Protein AF-A0A5C6AQ80-F1 (afdb_monomer)

Secondary structure (DSSP, 8-state):
----TTSPPPTT----PPPPPPTHHHHHHHHHHHHHHHHGGGHHHHHH-GGGHHHHHHHHHHHHHHTT-GGG-SHHHHHHHHHHHHHHHHHHHHHHHHHHTTPPPPPHHHHHHHHHHHHHHHHHHHHHHHHHHS----SSTTTTT--

Radius of gyration: 21.63 Å; Cα contacts (8 Å, |Δi|>4): 96; chains: 1; bounding box: 54×44×66 Å

Sequence (147 aa):
MQLNPYESPPPGYTRPKKPTPPPGSTFTRTMSAALAMFGSIFLIPAMVFCVFWPGVLVWICWLLIAMNQRWLDHPMFWTYSLFWNSLMVAWLSYTIWWQYTGGPHWDRASAFMIGHSTVACIVSVISIVITYRQPRTFSRASHDRRS

Organism: NCBI:txid2528005

pLDDT: mean 78.57, std 14.31, range [43.28, 95.56]

Nearest PDB structures (foldseek):
  2oie-assembly1_D  TM=5.519E-01  e=1.103E+00  Mus musculus
  2yfc-assembly1_B  TM=7.685E-01  e=5.873E+00  Deinococcus radiodurans R1 = ATCC 13939 = DSM 20539
  1yo7-assembly2_B  TM=4.587E-01  e=8.117E+00  Escherichia coli
  5l3c-assembly1_A  TM=2.500E-01  e=4.733E+00  Homo sapiens

Structure (mmCIF, N/CA/C/O backbone):
data_AF-A0A5C6AQ80-F1
#
_entry.id   AF-A0A5C6AQ80-F1
#
loop_
_atom_site.group_PDB
_atom_site.id
_atom_site.type_symbol
_atom_site.label_atom_id
_atom_site.label_alt_id
_atom_site.label_comp_id
_atom_site.label_asym_id
_atom_site.label_entity_id
_atom_site.label_seq_id
_atom_site.pdbx_PDB_ins_code
_atom_site.Cartn_x
_atom_site.Cartn_y
_atom_site.Cartn_z
_atom_site.occupancy
_atom_site.B_iso_or_equiv
_atom_site.auth_seq_id
_atom_site.auth_comp_id
_atom_site.auth_asym_id
_atom_site.auth_atom_id
_atom_site.pdbx_PDB_model_num
ATOM 1 N N . MET A 1 1 ? -26.449 25.973 26.331 1.00 50.03 1 MET A N 1
ATOM 2 C CA . MET A 1 1 ? -25.816 26.728 27.431 1.00 50.03 1 MET A CA 1
ATOM 3 C C . MET A 1 1 ? -24.311 26.615 27.265 1.00 50.03 1 MET A C 1
ATOM 5 O O . MET A 1 1 ? -23.779 25.517 27.361 1.00 50.03 1 MET A O 1
ATOM 9 N N . GLN A 1 2 ? -23.659 27.708 26.876 1.00 44.44 2 GLN A N 1
ATOM 10 C CA . GLN A 1 2 ? -22.203 27.801 26.760 1.00 44.44 2 GLN A CA 1
ATOM 11 C C . GLN A 1 2 ? -21.682 28.121 28.167 1.00 44.44 2 GLN A C 1
ATOM 13 O O . GLN A 1 2 ? -22.056 29.153 28.714 1.00 44.44 2 GLN A O 1
ATOM 18 N N . LEU A 1 3 ? -20.923 27.212 28.787 1.00 53.94 3 LEU A N 1
ATOM 19 C CA . LEU A 1 3 ? -20.331 27.469 30.104 1.00 53.94 3 LEU A CA 1
ATOM 20 C C . LEU A 1 3 ? -19.295 28.589 29.990 1.00 53.94 3 LEU A C 1
ATOM 22 O O . LEU A 1 3 ? -18.477 28.589 29.066 1.00 53.94 3 LEU A O 1
ATOM 26 N N . ASN A 1 4 ? -19.343 29.525 30.934 1.00 68.81 4 ASN A N 1
ATOM 27 C CA . ASN A 1 4 ? -18.365 30.591 31.054 1.00 68.81 4 ASN A CA 1
ATOM 28 C C . ASN A 1 4 ? -16.976 29.965 31.312 1.00 68.81 4 ASN A C 1
ATOM 30 O O . ASN A 1 4 ? -16.838 29.186 32.255 1.00 68.81 4 ASN A O 1
ATOM 34 N N . PRO A 1 5 ? -15.938 30.269 30.511 1.00 63.25 5 PRO A N 1
ATOM 35 C CA . PRO A 1 5 ? -14.603 29.687 30.682 1.00 63.25 5 PRO A CA 1
ATOM 36 C C . PRO A 1 5 ? -13.926 30.040 32.018 1.00 63.25 5 PRO A C 1
ATOM 38 O O . PRO A 1 5 ? -12.906 29.437 32.348 1.00 63.25 5 PRO A O 1
ATOM 41 N N . TYR A 1 6 ? -14.486 30.984 32.780 1.00 66.69 6 TYR A N 1
ATOM 42 C CA . TYR A 1 6 ? -13.999 31.388 34.101 1.00 66.69 6 TYR A CA 1
ATOM 43 C C . TYR A 1 6 ? -14.782 30.780 35.273 1.00 66.69 6 TYR A C 1
ATOM 45 O O . TYR A 1 6 ? -14.417 31.008 36.424 1.00 66.69 6 TYR A O 1
ATOM 53 N N . GLU A 1 7 ? -15.835 29.999 35.018 1.00 72.50 7 GLU A N 1
ATOM 54 C CA . GLU A 1 7 ? -16.516 29.255 36.078 1.00 72.50 7 GLU A CA 1
ATOM 55 C C . GLU A 1 7 ? -15.688 28.026 36.460 1.00 72.50 7 GLU A C 1
ATOM 57 O O . GLU A 1 7 ? -15.430 27.135 35.645 1.00 72.50 7 GLU A O 1
ATOM 62 N N . SER A 1 8 ? -15.259 27.975 37.722 1.00 68.44 8 SER A N 1
ATOM 63 C CA . SER A 1 8 ? -14.651 26.779 38.294 1.00 68.44 8 SER A CA 1
ATOM 64 C C . SER A 1 8 ? -15.627 25.607 38.145 1.00 68.44 8 SER A C 1
ATOM 66 O O . SER A 1 8 ? -16.788 25.744 38.543 1.00 68.44 8 SER A O 1
ATOM 68 N N . PRO A 1 9 ? -1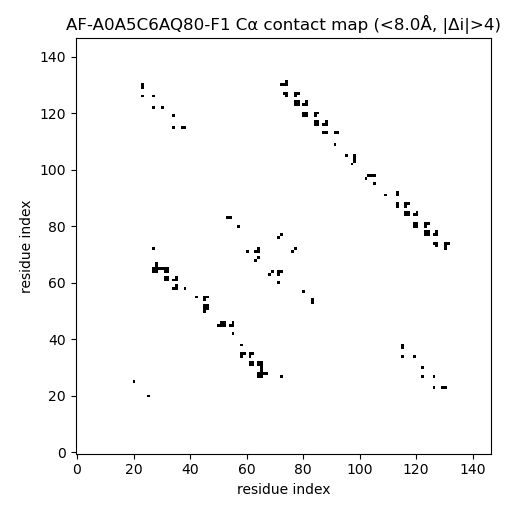5.194 24.469 37.571 1.00 66.81 9 PRO A N 1
ATOM 69 C CA . PRO A 1 9 ? -16.081 23.343 37.329 1.00 66.81 9 PRO A CA 1
ATOM 70 C C . PRO A 1 9 ? -16.718 22.894 38.651 1.00 66.81 9 PRO A C 1
ATOM 72 O O . PRO A 1 9 ? -16.028 22.883 39.676 1.00 66.81 9 PRO A O 1
ATOM 75 N N . PRO A 1 10 ? -18.015 22.534 38.653 1.00 74.25 10 PRO A N 1
ATOM 76 C CA . PRO A 1 10 ? -18.702 22.171 39.879 1.00 74.25 10 PRO A CA 1
ATOM 77 C C . PRO A 1 10 ? -17.963 21.019 40.577 1.00 74.25 10 PRO A C 1
ATOM 79 O O . PRO A 1 10 ? -17.459 20.115 39.897 1.00 74.25 10 PRO A O 1
ATOM 82 N N . PRO A 1 11 ? -17.864 21.034 41.917 1.00 66.44 11 PRO A N 1
ATOM 83 C CA . PRO A 1 11 ? -17.215 19.966 42.666 1.00 66.44 11 PRO A CA 1
ATOM 84 C C . PRO A 1 11 ? -17.879 18.626 42.317 1.00 66.44 11 PRO A C 1
ATOM 86 O O . PRO A 1 11 ? -19.082 18.456 42.484 1.00 66.44 11 PRO A O 1
ATOM 89 N N . GLY A 1 12 ? -17.097 17.698 41.755 1.00 68.50 12 GLY A N 1
ATOM 90 C CA . GLY A 1 12 ? -17.586 16.423 41.208 1.00 68.50 12 GLY A CA 1
ATOM 91 C C . GLY A 1 12 ? -17.570 16.323 39.677 1.00 68.50 12 GLY A C 1
ATOM 92 O O . GLY A 1 12 ? -17.718 15.226 39.137 1.00 68.50 12 GLY A O 1
ATOM 93 N N . TYR A 1 13 ? -17.313 17.419 38.954 1.00 61.06 13 TYR A N 1
ATOM 94 C CA . TYR A 1 13 ? -17.102 17.379 37.508 1.00 61.06 13 TYR A CA 1
ATOM 95 C C . TYR A 1 13 ? -15.740 16.756 37.189 1.00 61.06 13 TYR A C 1
ATOM 97 O O . TYR A 1 13 ? -14.699 17.414 37.135 1.00 61.06 13 TYR A O 1
ATOM 105 N N . THR A 1 14 ? -15.738 15.449 36.952 1.00 61.78 14 THR A N 1
ATOM 106 C CA . THR A 1 14 ? -14.602 14.783 36.324 1.00 61.78 14 THR A CA 1
ATOM 107 C C . THR A 1 14 ? -14.613 15.146 34.847 1.00 61.78 14 THR A C 1
ATOM 109 O O . THR A 1 14 ? -15.496 14.737 34.093 1.00 61.78 14 THR A O 1
ATOM 112 N N . ARG A 1 15 ? -13.626 15.943 34.414 1.00 62.69 15 ARG A N 1
ATOM 113 C CA . ARG A 1 15 ? -13.392 16.195 32.987 1.00 62.69 15 ARG A CA 1
ATOM 114 C C . ARG A 1 15 ? -13.401 14.837 32.277 1.00 62.69 15 ARG A C 1
ATOM 116 O O . ARG A 1 15 ? -12.613 13.977 32.685 1.00 62.69 15 ARG A O 1
ATOM 123 N N . PRO A 1 16 ? -14.240 14.618 31.247 1.00 58.59 16 PRO A N 1
ATOM 124 C CA . PRO A 1 16 ? -14.233 13.352 30.535 1.00 58.59 16 PRO A CA 1
ATOM 125 C C . PRO A 1 16 ? -12.807 13.107 30.040 1.00 58.59 16 PRO A C 1
ATOM 127 O O . PRO A 1 16 ? -12.265 13.901 29.262 1.00 58.59 16 PRO A O 1
ATOM 130 N N . LYS A 1 17 ? -12.158 12.058 30.567 1.00 53.16 17 LYS A N 1
ATOM 131 C CA . LYS A 1 17 ? -10.826 11.649 30.115 1.00 53.16 17 LYS A CA 1
ATOM 132 C C . LYS A 1 17 ? -10.928 11.467 28.609 1.00 53.16 17 LYS A 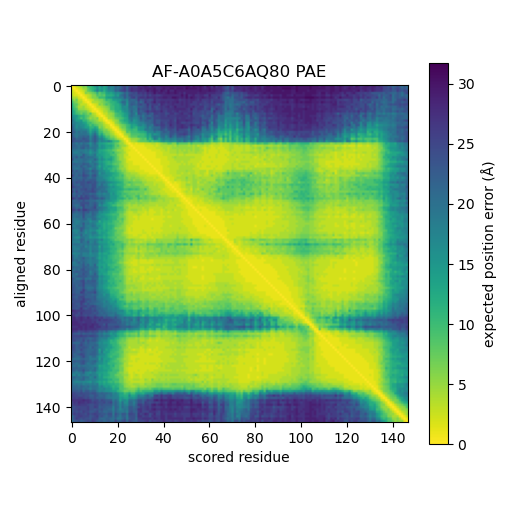C 1
ATOM 134 O O . LYS A 1 17 ? -11.797 10.739 28.131 1.00 5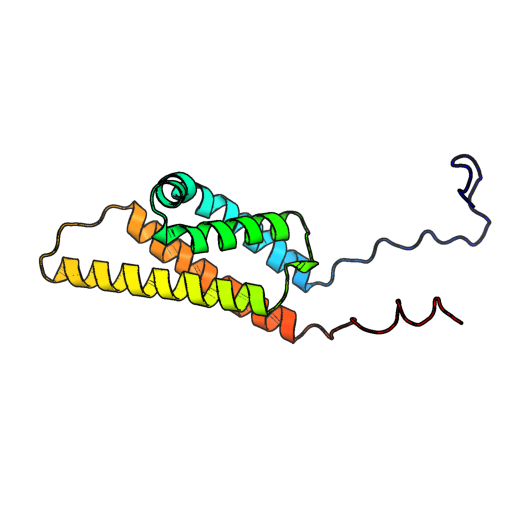3.16 17 LYS A O 1
ATOM 139 N N . LYS A 1 18 ? -10.066 12.170 27.868 1.00 58.31 18 LYS A N 1
ATOM 140 C CA . LYS A 1 18 ? -9.984 12.043 26.412 1.00 58.31 18 LYS A CA 1
ATOM 141 C C . LYS A 1 18 ? -9.910 10.540 26.106 1.00 58.31 18 LYS A C 1
ATOM 143 O O . LYS A 1 18 ? -9.037 9.895 26.690 1.00 58.31 18 LYS A O 1
ATOM 148 N N . PRO A 1 19 ? -10.819 9.977 25.287 1.00 56.62 19 PRO A N 1
ATOM 149 C CA . PRO A 1 19 ? -10.874 8.539 25.076 1.00 56.62 19 PRO A CA 1
ATOM 150 C C . PRO A 1 19 ? -9.498 8.042 24.656 1.00 56.62 19 PRO A C 1
ATOM 152 O O . PRO A 1 19 ? -8.954 8.503 23.645 1.00 56.62 19 PRO A O 1
ATOM 155 N N . THR A 1 20 ? -8.918 7.151 25.457 1.00 56.62 20 THR A N 1
ATOM 156 C CA . THR A 1 20 ? -7.640 6.532 25.134 1.00 56.62 20 THR A CA 1
ATOM 157 C C . THR A 1 20 ? -7.801 5.862 23.767 1.00 56.62 20 THR A C 1
ATOM 159 O O . THR A 1 20 ? -8.781 5.137 23.570 1.00 56.62 20 THR A 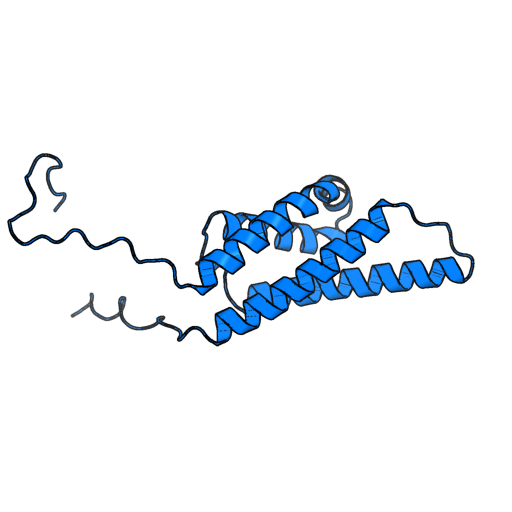O 1
ATOM 162 N N . PRO A 1 21 ? -6.934 6.151 22.779 1.00 56.62 21 PRO A N 1
ATOM 163 C CA . PRO A 1 21 ? -6.987 5.471 21.495 1.00 56.62 21 PRO A CA 1
ATOM 164 C C . PRO A 1 21 ? -7.019 3.953 21.714 1.00 56.62 21 PRO A C 1
ATOM 166 O O . PRO A 1 21 ? -6.253 3.463 22.548 1.00 56.62 21 PRO A O 1
ATOM 169 N N . PRO A 1 22 ? -7.873 3.198 21.000 1.00 61.84 22 PRO A N 1
ATOM 170 C CA . PRO A 1 22 ? -7.8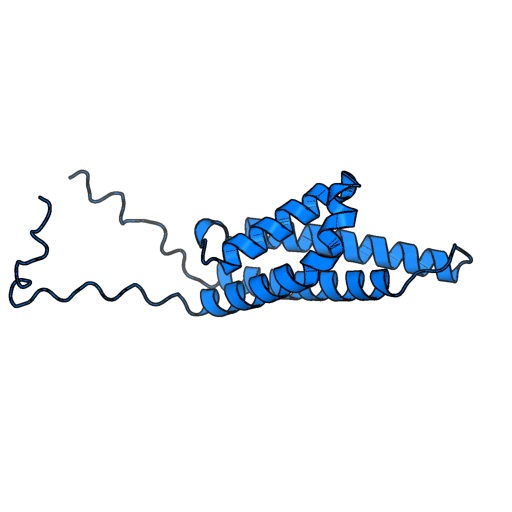06 1.750 21.069 1.00 61.84 22 PRO A CA 1
ATOM 171 C C . PRO A 1 22 ? -6.393 1.297 20.664 1.00 61.84 22 PRO A C 1
ATOM 173 O O . PRO A 1 22 ? -5.791 1.917 19.779 1.00 61.84 22 PRO A O 1
ATOM 176 N N . PRO A 1 23 ? -5.854 0.229 21.274 1.00 55.53 23 PRO A N 1
ATOM 177 C CA . PRO A 1 23 ? -4.456 -0.177 21.107 1.00 55.53 23 PRO A CA 1
ATOM 178 C C . PRO A 1 23 ? -4.055 -0.464 19.647 1.00 55.53 23 PRO A C 1
ATOM 180 O O . PRO A 1 23 ? -2.891 -0.299 19.296 1.00 55.53 23 PRO A O 1
ATOM 183 N N . GLY A 1 24 ? -5.011 -0.790 18.766 1.00 60.78 24 GLY A N 1
ATOM 184 C CA . GLY A 1 24 ? -4.774 -0.942 17.324 1.00 60.78 24 GLY A CA 1
ATOM 185 C C . GLY A 1 24 ? -4.485 0.363 16.568 1.00 60.78 24 GLY A C 1
ATOM 186 O O . GLY A 1 24 ? -3.777 0.343 15.567 1.00 60.78 24 GLY A O 1
ATOM 187 N N . SER A 1 25 ? -4.961 1.506 17.072 1.00 69.25 25 SER A N 1
ATOM 188 C CA . SER A 1 25 ? -4.878 2.789 16.357 1.00 69.25 25 SER A CA 1
ATOM 189 C C . SER A 1 25 ? -3.487 3.426 16.364 1.00 69.25 25 SER A C 1
ATOM 191 O O . SER A 1 25 ? -3.190 4.260 15.514 1.00 69.25 25 SER A O 1
ATOM 193 N N . THR A 1 26 ? -2.609 3.049 17.300 1.00 82.56 26 THR A N 1
ATOM 194 C CA . THR A 1 26 ? -1.225 3.550 17.306 1.00 82.56 26 THR A CA 1
ATOM 195 C C . THR A 1 26 ? -0.388 2.850 16.238 1.00 82.56 26 THR A C 1
ATOM 197 O O . THR A 1 26 ? 0.396 3.506 15.559 1.00 82.56 26 THR A O 1
ATOM 200 N N . PHE A 1 27 ? -0.577 1.539 16.047 1.00 87.25 27 PHE A N 1
ATOM 201 C CA . PHE A 1 27 ? 0.129 0.782 15.012 1.00 87.25 27 PHE A CA 1
ATOM 202 C C . PHE A 1 27 ? -0.269 1.252 13.610 1.00 87.25 27 PHE A C 1
ATOM 204 O O . PHE A 1 27 ? 0.605 1.650 12.839 1.00 87.25 27 PHE A O 1
ATOM 211 N N . THR A 1 28 ? -1.575 1.274 13.304 1.00 86.25 28 THR A N 1
ATOM 212 C CA . THR A 1 28 ? -2.078 1.683 11.981 1.00 86.25 28 THR A CA 1
ATOM 213 C C . THR A 1 28 ? -1.634 3.099 11.638 1.00 86.25 28 THR A C 1
ATOM 215 O O . THR A 1 28 ? -1.171 3.346 10.525 1.00 86.25 28 THR A O 1
ATOM 218 N N . ARG A 1 29 ? -1.656 4.019 12.609 1.00 87.25 29 ARG A N 1
ATOM 219 C CA . ARG A 1 29 ? -1.200 5.401 12.426 1.00 87.25 29 ARG A CA 1
ATOM 220 C C . ARG A 1 29 ? 0.295 5.506 12.134 1.00 87.25 29 ARG A C 1
ATOM 222 O O . ARG A 1 29 ? 0.672 6.176 11.177 1.00 87.25 29 ARG A O 1
ATOM 229 N N . THR A 1 30 ? 1.142 4.854 12.932 1.00 89.44 30 THR A N 1
ATOM 230 C CA . THR A 1 30 ? 2.603 4.910 12.749 1.00 89.44 30 THR A CA 1
ATOM 231 C C . THR A 1 30 ? 3.021 4.266 11.432 1.00 89.44 30 THR A C 1
ATOM 233 O O . THR A 1 30 ? 3.832 4.833 10.704 1.00 89.44 30 THR A O 1
ATOM 236 N N . MET A 1 31 ? 2.437 3.115 11.084 1.00 91.06 31 MET A N 1
ATOM 237 C CA . MET A 1 31 ? 2.745 2.446 9.819 1.00 91.06 31 MET A CA 1
ATOM 238 C C . MET A 1 31 ? 2.234 3.239 8.616 1.00 91.06 31 MET A C 1
ATOM 240 O O . MET A 1 31 ? 2.961 3.375 7.638 1.00 91.06 31 MET A O 1
ATOM 244 N N . SER A 1 32 ? 1.040 3.837 8.697 1.00 88.62 32 SER A N 1
ATOM 245 C CA . SER A 1 32 ? 0.530 4.713 7.630 1.00 88.62 32 SER A CA 1
ATOM 246 C C . SER A 1 32 ? 1.415 5.941 7.429 1.00 88.62 32 SER A C 1
ATOM 248 O O . SER A 1 32 ? 1.672 6.325 6.294 1.00 88.62 32 SER A O 1
ATOM 250 N N . ALA A 1 33 ? 1.930 6.529 8.514 1.00 90.31 33 ALA A N 1
ATOM 251 C CA . ALA A 1 33 ? 2.871 7.643 8.430 1.00 90.31 33 ALA A CA 1
ATOM 252 C C . ALA A 1 33 ? 4.169 7.229 7.721 1.00 90.31 33 ALA A C 1
ATOM 254 O O . ALA A 1 33 ? 4.632 7.934 6.827 1.00 90.31 33 ALA A O 1
ATOM 255 N N . ALA A 1 34 ? 4.728 6.068 8.077 1.00 91.81 34 ALA A N 1
ATOM 256 C CA . ALA A 1 34 ? 5.918 5.534 7.421 1.00 91.81 34 ALA A CA 1
ATOM 257 C C . ALA A 1 34 ? 5.667 5.272 5.927 1.00 91.81 34 ALA A C 1
ATOM 259 O O . ALA A 1 34 ? 6.430 5.741 5.084 1.00 91.81 34 ALA A O 1
ATOM 260 N N . LEU A 1 35 ? 4.567 4.591 5.588 1.00 90.94 35 LEU A N 1
ATOM 261 C CA . LEU A 1 35 ? 4.187 4.316 4.201 1.00 90.94 35 LEU A CA 1
ATOM 262 C C . LEU A 1 35 ? 3.986 5.607 3.399 1.00 90.94 35 LEU A C 1
ATOM 264 O O . LEU A 1 35 ? 4.509 5.734 2.296 1.00 90.94 35 LEU A O 1
ATOM 268 N N . ALA A 1 36 ? 3.308 6.605 3.962 1.00 90.25 36 ALA A N 1
ATOM 269 C CA . ALA A 1 36 ? 3.125 7.883 3.291 1.00 90.25 36 ALA A CA 1
ATOM 270 C C . ALA A 1 36 ? 4.459 8.614 3.051 1.00 90.25 36 ALA A C 1
ATOM 272 O O . ALA A 1 36 ? 4.700 9.109 1.947 1.00 90.25 36 ALA A O 1
ATOM 273 N N . MET A 1 37 ? 5.364 8.639 4.035 1.00 90.94 37 MET A N 1
ATOM 274 C CA . MET A 1 37 ? 6.681 9.269 3.869 1.00 90.94 37 MET A CA 1
ATOM 275 C C . MET A 1 37 ? 7.496 8.600 2.757 1.00 90.94 37 MET A C 1
ATOM 277 O O . MET A 1 37 ? 7.963 9.288 1.853 1.00 90.94 37 MET A O 1
ATOM 281 N N . PHE A 1 38 ? 7.605 7.268 2.757 1.00 88.12 38 PHE A N 1
ATOM 282 C CA . PHE A 1 38 ? 8.355 6.550 1.718 1.00 88.12 38 PHE A CA 1
ATOM 283 C C . PHE A 1 38 ? 7.682 6.619 0.338 1.00 88.12 38 PHE A C 1
ATOM 285 O O . PHE A 1 38 ? 8.372 6.737 -0.673 1.00 88.12 38 PHE A O 1
ATOM 292 N N . GLY A 1 39 ? 6.347 6.615 0.285 1.00 81.81 39 GLY A N 1
ATOM 293 C CA . GLY A 1 39 ? 5.584 6.725 -0.961 1.00 81.81 39 GLY A CA 1
ATOM 294 C C . GLY A 1 39 ? 5.658 8.107 -1.622 1.00 81.81 39 GLY A C 1
ATOM 295 O O . GLY A 1 39 ? 5.430 8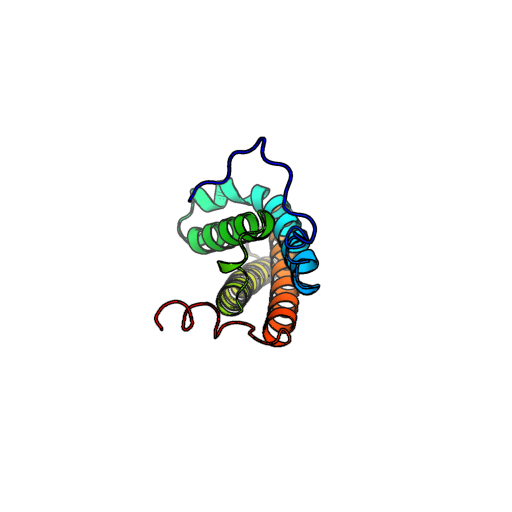.224 -2.823 1.00 81.81 39 GLY A O 1
ATOM 296 N N . SER A 1 40 ? 6.041 9.150 -0.875 1.00 87.12 40 SER A N 1
ATOM 297 C CA . SER A 1 40 ? 6.125 10.534 -1.374 1.00 87.12 40 SER A CA 1
ATOM 298 C C . SER A 1 40 ? 7.123 10.699 -2.528 1.00 87.12 40 SER A C 1
ATOM 300 O O . SER A 1 40 ? 6.931 11.544 -3.398 1.00 87.12 40 SER A O 1
ATOM 302 N N . ILE A 1 41 ? 8.162 9.857 -2.576 1.00 83.38 41 ILE A N 1
ATOM 303 C CA . ILE A 1 41 ? 9.185 9.859 -3.637 1.00 83.38 41 ILE A CA 1
ATOM 304 C C . ILE A 1 41 ? 8.557 9.563 -5.012 1.00 83.38 41 ILE A C 1
ATOM 306 O O . ILE A 1 41 ? 9.041 10.032 -6.040 1.00 83.38 41 ILE A O 1
ATOM 310 N N . PHE A 1 42 ? 7.436 8.840 -5.033 1.00 79.12 42 PHE A N 1
ATOM 311 C CA . PHE A 1 42 ? 6.740 8.422 -6.250 1.00 79.12 42 PHE A CA 1
ATOM 312 C C . PHE A 1 42 ? 5.556 9.315 -6.628 1.00 79.12 42 PHE A C 1
ATOM 314 O O . PHE A 1 42 ? 4.857 9.027 -7.600 1.00 79.12 42 PHE A O 1
ATOM 321 N N . LEU A 1 43 ? 5.337 10.418 -5.905 1.00 80.56 43 LEU A N 1
ATOM 322 C CA . LEU A 1 43 ? 4.204 11.307 -6.153 1.00 80.56 43 LEU A CA 1
ATOM 323 C C . LEU A 1 43 ? 4.296 11.982 -7.529 1.00 80.56 43 LEU A C 1
ATOM 325 O O . LEU A 1 43 ? 3.300 12.074 -8.239 1.00 80.56 43 LEU A O 1
ATOM 329 N N . ILE A 1 44 ? 5.498 12.418 -7.922 1.00 79.44 44 ILE A N 1
ATOM 330 C CA . ILE A 1 44 ? 5.724 13.125 -9.191 1.00 79.44 44 ILE A CA 1
ATOM 331 C C . ILE A 1 44 ? 5.383 12.219 -10.390 1.00 79.44 44 ILE A C 1
ATOM 333 O O . ILE A 1 44 ? 4.532 12.618 -11.185 1.00 79.44 44 ILE A O 1
ATOM 337 N N . PRO A 1 45 ? 5.932 10.989 -10.513 1.00 76.06 45 PRO A N 1
ATOM 338 C CA . PRO A 1 45 ? 5.502 10.054 -11.555 1.00 76.06 45 PRO A CA 1
ATOM 339 C C . PRO A 1 45 ? 3.996 9.776 -11.527 1.00 76.06 45 PRO A C 1
ATOM 341 O O . PRO A 1 45 ? 3.350 9.734 -12.573 1.00 76.06 45 PRO A O 1
ATOM 344 N N . ALA A 1 46 ? 3.417 9.614 -10.335 1.00 77.81 46 ALA A N 1
ATOM 345 C CA . ALA A 1 46 ? 2.015 9.244 -10.199 1.00 77.81 46 ALA A CA 1
ATOM 346 C C . ALA A 1 46 ? 1.040 10.353 -10.632 1.00 77.81 46 ALA A C 1
ATOM 348 O O . ALA A 1 46 ? -0.058 10.051 -11.095 1.00 77.81 46 ALA A O 1
ATOM 349 N N . MET A 1 47 ? 1.439 11.624 -10.526 1.00 79.88 47 MET A N 1
ATOM 350 C CA . MET A 1 47 ? 0.650 12.760 -11.017 1.00 79.88 47 MET A CA 1
ATOM 351 C C . MET A 1 47 ? 0.683 12.880 -12.544 1.00 79.88 47 MET A C 1
ATOM 353 O O . MET A 1 47 ? -0.298 13.316 -13.141 1.00 79.88 47 MET A O 1
ATOM 357 N N . VAL A 1 48 ? 1.789 12.475 -13.177 1.00 83.62 48 VAL A N 1
ATOM 358 C CA . VAL A 1 48 ? 1.964 12.537 -14.638 1.00 83.62 48 VAL A CA 1
ATOM 359 C C . VAL A 1 48 ? 1.172 11.436 -15.344 1.00 83.62 48 VAL A C 1
ATOM 361 O O . VAL A 1 48 ? 0.618 11.652 -16.419 1.00 83.62 48 VAL A O 1
ATOM 364 N N . PHE A 1 49 ? 1.092 10.252 -14.740 1.00 82.25 49 PHE A N 1
ATOM 365 C CA . PHE A 1 49 ? 0.502 9.072 -15.362 1.00 82.25 49 PHE A CA 1
ATOM 366 C C . PHE A 1 49 ? -0.797 8.664 -14.655 1.00 82.25 49 PHE A C 1
ATOM 368 O O . PHE A 1 49 ? -0.773 8.090 -13.566 1.00 82.25 49 PHE A O 1
ATOM 375 N N . CYS A 1 50 ? -1.940 8.876 -15.320 1.00 84.94 50 CYS A N 1
ATOM 376 C CA . CYS A 1 50 ? -3.277 8.599 -14.769 1.00 84.94 50 CYS A CA 1
ATOM 377 C C . CYS A 1 50 ? -3.468 7.161 -14.264 1.00 84.94 50 CYS A C 1
ATOM 379 O O . CYS A 1 50 ? -4.243 6.929 -13.339 1.00 84.94 50 CYS A O 1
ATOM 381 N N . VAL A 1 51 ? -2.736 6.192 -14.823 1.00 83.94 51 VAL A N 1
ATOM 382 C CA . VAL A 1 51 ? -2.776 4.791 -14.374 1.00 83.94 51 VAL A CA 1
ATOM 383 C C . VAL A 1 51 ? -2.374 4.629 -12.902 1.00 83.94 51 VAL A C 1
ATOM 385 O O . VAL A 1 51 ? -2.818 3.688 -12.258 1.00 83.94 51 VAL A O 1
ATOM 388 N N . PHE A 1 52 ? -1.596 5.556 -12.331 1.00 85.00 52 PHE A N 1
ATOM 389 C CA . PHE A 1 52 ? -1.168 5.509 -10.928 1.00 85.00 52 PHE A CA 1
ATOM 390 C C . PHE A 1 52 ? -2.047 6.328 -9.976 1.00 85.00 52 PHE A C 1
ATOM 392 O O . PHE A 1 52 ? -1.819 6.294 -8.766 1.00 85.00 52 PHE A O 1
ATOM 399 N N . TRP A 1 53 ? -3.076 7.025 -10.470 1.00 88.44 53 TRP A N 1
ATOM 400 C CA . TRP A 1 53 ? -3.999 7.794 -9.626 1.00 88.44 53 TRP A CA 1
ATOM 401 C C . TRP A 1 53 ? -4.656 6.984 -8.502 1.00 88.44 53 TRP A C 1
ATOM 403 O O . TRP A 1 53 ? -4.741 7.504 -7.386 1.00 88.44 53 TRP A O 1
ATOM 413 N N . PRO A 1 54 ? -5.065 5.715 -8.709 1.00 89.06 54 PRO A N 1
ATOM 414 C CA . PRO A 1 54 ? -5.566 4.898 -7.608 1.00 89.06 54 PRO A CA 1
ATOM 415 C C . PRO A 1 54 ? -4.546 4.766 -6.465 1.00 89.06 54 PRO A C 1
ATOM 417 O O . PRO A 1 54 ? -4.930 4.764 -5.298 1.00 89.06 54 PRO A O 1
ATOM 420 N N . GLY A 1 55 ? -3.247 4.746 -6.783 1.00 87.50 55 GLY A N 1
ATOM 421 C CA . GLY A 1 55 ? -2.163 4.753 -5.803 1.00 87.50 55 GLY A CA 1
ATOM 422 C C . GLY A 1 55 ? -2.023 6.076 -5.060 1.00 87.50 55 GLY A C 1
ATOM 423 O O . GLY A 1 55 ? -1.803 6.067 -3.851 1.00 87.50 55 GLY A O 1
ATOM 424 N N . VAL A 1 56 ? -2.227 7.207 -5.742 1.00 88.44 56 VAL A N 1
ATOM 425 C CA . VAL A 1 56 ? -2.268 8.532 -5.099 1.00 88.44 56 VAL A CA 1
ATOM 426 C C . VAL A 1 56 ? -3.408 8.597 -4.083 1.00 88.44 56 VAL A C 1
ATOM 428 O O . VAL A 1 56 ? -3.206 9.079 -2.972 1.00 88.44 56 VAL A O 1
ATOM 431 N N . LEU A 1 57 ? -4.585 8.056 -4.412 1.00 91.88 57 LEU A N 1
ATOM 432 C CA . LEU A 1 57 ? -5.711 7.990 -3.475 1.00 91.88 57 LEU A CA 1
ATOM 433 C C . LEU A 1 57 ? -5.369 7.159 -2.231 1.00 91.88 57 LEU A C 1
ATOM 435 O O . LEU A 1 57 ? -5.595 7.620 -1.113 1.00 91.88 57 LEU A O 1
ATOM 439 N N . VAL A 1 58 ? -4.775 5.971 -2.407 1.00 92.38 58 VAL A N 1
ATOM 440 C CA . VAL A 1 58 ? -4.311 5.134 -1.283 1.00 92.38 58 VAL A CA 1
ATOM 441 C C . VAL A 1 58 ? -3.302 5.891 -0.418 1.00 92.38 58 VAL A C 1
ATOM 443 O O . VAL A 1 58 ? -3.419 5.893 0.808 1.00 92.38 58 VAL A O 1
ATOM 446 N N . TRP A 1 59 ? -2.356 6.587 -1.047 1.00 92.62 59 TRP A N 1
ATOM 447 C CA . TRP A 1 59 ? -1.346 7.386 -0.360 1.00 92.62 59 TRP A CA 1
ATOM 448 C C . TRP A 1 59 ? -1.956 8.539 0.455 1.00 92.62 59 TRP A C 1
ATOM 450 O O . TRP A 1 59 ? -1.611 8.709 1.627 1.00 92.62 59 TRP A O 1
ATOM 460 N N . ILE A 1 60 ? -2.917 9.284 -0.108 1.00 92.25 60 ILE A N 1
ATOM 461 C CA . ILE A 1 60 ? -3.649 10.339 0.617 1.00 92.25 60 ILE A CA 1
ATOM 462 C C . ILE A 1 60 ? -4.381 9.740 1.821 1.00 92.25 60 ILE A C 1
ATOM 464 O O . ILE A 1 60 ? -4.348 10.302 2.915 1.00 92.25 60 ILE A O 1
ATOM 468 N N . CYS A 1 61 ? -5.024 8.585 1.659 1.00 91.56 61 CYS A N 1
ATOM 469 C CA . CYS A 1 61 ? -5.700 7.924 2.769 1.00 91.56 61 CYS A CA 1
ATOM 470 C C . CYS A 1 61 ? -4.725 7.504 3.879 1.00 91.56 61 CYS A C 1
ATOM 472 O O . CYS A 1 61 ? -5.043 7.703 5.052 1.00 91.56 61 CYS A O 1
ATOM 474 N N . TRP A 1 62 ? -3.525 7.008 3.550 1.00 92.00 62 TRP A N 1
ATOM 475 C CA . TRP A 1 62 ? -2.483 6.750 4.553 1.00 92.00 62 TRP A CA 1
ATOM 476 C C . TRP A 1 62 ? -2.074 8.025 5.299 1.00 92.00 62 TRP A C 1
ATOM 478 O O . TRP A 1 62 ? -1.967 7.999 6.526 1.00 92.00 62 TRP A O 1
ATOM 488 N N . LEU A 1 63 ? -1.918 9.158 4.604 1.00 91.69 63 LEU A N 1
ATOM 489 C CA . LEU A 1 63 ? -1.661 10.447 5.258 1.00 91.69 63 LEU A CA 1
ATOM 490 C C . LEU A 1 63 ? -2.784 10.846 6.214 1.00 91.69 63 LEU A C 1
ATOM 492 O O . LEU A 1 63 ? -2.525 11.243 7.348 1.00 91.69 63 LEU A O 1
ATOM 496 N N . LEU A 1 64 ? -4.040 10.720 5.793 1.00 90.06 64 LEU A N 1
ATOM 497 C CA . LEU A 1 64 ? -5.176 11.084 6.637 1.00 90.06 64 LEU A CA 1
ATOM 498 C C . LEU A 1 64 ? -5.272 10.172 7.870 1.00 90.06 64 LEU A C 1
ATOM 500 O O . LEU A 1 64 ? -5.519 10.656 8.979 1.00 90.06 64 LEU A O 1
ATOM 504 N N . ILE A 1 65 ? -4.998 8.873 7.721 1.00 87.50 65 ILE A N 1
ATOM 505 C CA . ILE A 1 65 ? -4.904 7.938 8.852 1.00 87.50 65 ILE A CA 1
ATOM 506 C C . ILE A 1 65 ? -3.753 8.337 9.781 1.00 87.50 65 ILE A C 1
ATOM 508 O O . ILE A 1 65 ? -3.950 8.385 10.998 1.00 87.50 65 ILE A O 1
ATOM 512 N N . ALA A 1 66 ? -2.590 8.716 9.237 1.00 88.31 66 ALA A N 1
ATOM 513 C CA . ALA A 1 66 ? -1.461 9.247 10.005 1.00 88.31 66 ALA A CA 1
ATOM 514 C C . ALA A 1 66 ? -1.845 10.512 10.801 1.00 88.31 66 ALA A C 1
ATOM 516 O O . ALA A 1 66 ? -1.470 10.654 11.967 1.00 88.31 66 ALA A O 1
ATOM 517 N N . MET A 1 67 ? -2.690 11.373 10.225 1.00 88.25 67 MET A N 1
ATOM 518 C CA . MET A 1 67 ? -3.293 12.549 10.870 1.00 88.25 67 MET A CA 1
ATOM 519 C C . MET A 1 67 ? -4.434 12.210 11.849 1.00 88.25 67 MET A C 1
ATOM 521 O O . MET A 1 67 ? -5.144 13.104 12.309 1.00 88.25 67 MET A O 1
ATOM 525 N N . ASN A 1 68 ? -4.601 10.934 12.216 1.00 84.19 68 ASN A N 1
ATOM 526 C CA . ASN A 1 68 ? -5.590 10.442 13.178 1.00 84.19 68 ASN A CA 1
ATOM 527 C C . ASN A 1 68 ? -7.055 10.567 12.696 1.00 84.19 68 ASN A C 1
ATOM 529 O O . ASN A 1 68 ? -7.978 10.628 13.515 1.00 84.19 68 ASN A O 1
ATOM 533 N N . GLN A 1 69 ? -7.294 10.546 11.378 1.00 84.31 69 GLN A N 1
ATOM 534 C CA . GLN A 1 69 ? -8.638 10.457 10.791 1.00 84.31 69 GLN A CA 1
ATOM 535 C C . GLN A 1 69 ? -9.173 9.020 10.850 1.00 84.31 69 GLN A C 1
ATOM 537 O O . GLN A 1 69 ? -9.085 8.247 9.900 1.00 84.31 69 GLN A O 1
ATOM 542 N N . ARG A 1 70 ? -9.755 8.653 11.995 1.00 76.94 70 ARG A N 1
ATOM 543 C CA . ARG A 1 70 ? -10.192 7.273 12.288 1.00 76.94 70 ARG A CA 1
ATOM 544 C C . ARG A 1 70 ? -11.323 6.747 11.405 1.00 76.94 70 ARG A C 1
ATOM 546 O O . ARG A 1 70 ? -11.481 5.541 11.304 1.00 76.94 70 ARG A O 1
ATOM 553 N N . TRP A 1 71 ? -12.109 7.620 10.778 1.00 80.62 71 TRP A N 1
ATOM 554 C CA . TRP A 1 71 ? -13.198 7.204 9.887 1.00 80.62 71 TRP A CA 1
ATOM 555 C C . TRP A 1 71 ? -12.687 6.495 8.622 1.00 80.62 71 TRP A C 1
ATOM 557 O O . TRP A 1 71 ? -13.415 5.709 8.024 1.00 80.62 71 TRP A O 1
ATOM 567 N N . LEU A 1 72 ? -11.423 6.723 8.254 1.00 83.00 72 LEU A N 1
ATOM 568 C CA . LEU A 1 72 ? -10.756 6.046 7.144 1.00 83.00 72 LEU A CA 1
ATOM 569 C C . LEU A 1 72 ? -10.111 4.717 7.555 1.00 83.00 72 LEU A C 1
ATOM 571 O O . LEU A 1 72 ? -9.861 3.884 6.690 1.00 83.00 72 LEU A O 1
ATOM 575 N N . ASP A 1 73 ? -9.915 4.467 8.851 1.00 84.44 73 ASP A N 1
ATOM 576 C CA . ASP A 1 73 ? -9.333 3.227 9.378 1.00 84.44 73 ASP A CA 1
ATOM 577 C C . ASP A 1 73 ? -10.400 2.119 9.478 1.00 84.44 73 ASP A C 1
ATOM 579 O O . ASP A 1 73 ? -10.877 1.750 10.551 1.00 84.44 73 ASP A O 1
ATOM 583 N N . HIS A 1 74 ? -10.841 1.629 8.320 1.00 85.31 74 HIS A N 1
ATOM 584 C CA . HIS A 1 74 ? -11.879 0.608 8.190 1.00 85.31 74 HIS A CA 1
ATOM 585 C C . HIS A 1 74 ? -11.411 -0.501 7.233 1.00 85.31 74 HIS A C 1
ATOM 587 O O . HIS A 1 74 ? -10.563 -0.266 6.370 1.00 85.31 74 HIS A O 1
ATOM 593 N N . PRO A 1 75 ? -11.931 -1.737 7.356 1.00 86.50 75 PRO A N 1
ATOM 594 C CA . PRO A 1 75 ? -11.345 -2.885 6.665 1.00 86.50 75 PRO A CA 1
ATOM 595 C C . PRO A 1 75 ? -11.474 -2.796 5.138 1.00 86.50 75 PRO A C 1
ATOM 597 O O . PRO A 1 75 ? -10.623 -3.332 4.434 1.00 86.50 75 PRO A O 1
ATOM 600 N N . MET A 1 76 ? -12.483 -2.086 4.613 1.00 88.50 76 MET A N 1
ATOM 601 C CA . MET A 1 76 ? -12.628 -1.874 3.166 1.00 88.50 76 MET A CA 1
ATOM 602 C C . MET A 1 76 ? -11.468 -1.057 2.594 1.00 88.50 76 MET A C 1
ATOM 604 O O . MET A 1 76 ? -10.898 -1.456 1.581 1.00 88.50 76 MET A O 1
ATOM 608 N N . PHE A 1 77 ? -11.063 0.028 3.268 1.00 92.00 77 PHE A N 1
ATOM 609 C CA . PHE A 1 77 ? -9.890 0.802 2.863 1.00 92.00 77 PHE A CA 1
ATOM 610 C C . PHE A 1 77 ? -8.633 -0.072 2.821 1.00 92.00 77 PHE A C 1
ATOM 612 O O . PHE A 1 77 ? -7.925 -0.094 1.816 1.00 92.00 77 PHE A O 1
ATOM 619 N N . TRP A 1 78 ? -8.375 -0.836 3.882 1.00 92.44 78 TRP A N 1
ATOM 620 C CA . TRP A 1 78 ? -7.192 -1.693 3.938 1.00 92.44 78 TRP A CA 1
ATOM 621 C C . TRP A 1 78 ? -7.224 -2.822 2.906 1.00 92.44 78 TRP A C 1
ATOM 623 O O . TRP A 1 78 ? -6.184 -3.179 2.364 1.00 92.44 78 TRP A O 1
ATOM 633 N N . THR A 1 79 ? -8.407 -3.344 2.578 1.00 93.00 79 THR A N 1
ATOM 634 C CA . THR A 1 79 ? -8.580 -4.336 1.505 1.00 93.00 79 THR A CA 1
ATOM 635 C C . THR A 1 79 ? -8.271 -3.726 0.141 1.00 93.00 79 THR A C 1
ATOM 637 O O . THR A 1 79 ? -7.549 -4.324 -0.653 1.00 93.00 79 THR A O 1
ATOM 640 N N . TYR A 1 80 ? -8.752 -2.509 -0.118 1.00 94.19 80 TYR A N 1
ATOM 641 C CA . TYR A 1 80 ? -8.432 -1.771 -1.337 1.00 94.19 80 TYR A CA 1
ATOM 642 C C . TYR A 1 80 ? -6.930 -1.453 -1.436 1.00 94.19 80 TYR A C 1
ATOM 644 O O . TYR A 1 80 ? -6.311 -1.688 -2.472 1.00 94.19 80 TYR A O 1
ATOM 652 N N . SER A 1 81 ? -6.322 -1.007 -0.331 1.00 93.25 81 SER A N 1
ATOM 653 C CA . SER A 1 81 ? -4.875 -0.795 -0.202 1.00 93.25 81 SER A CA 1
ATOM 654 C C . SER A 1 81 ? -4.085 -2.074 -0.503 1.00 93.25 81 SER A C 1
ATOM 656 O O . SER A 1 81 ? -3.119 -2.033 -1.266 1.00 93.25 81 SER A O 1
ATOM 658 N N . LEU A 1 82 ? -4.510 -3.220 0.041 1.00 95.19 82 LEU A N 1
ATOM 659 C CA . LEU A 1 82 ? -3.893 -4.521 -0.219 1.00 95.19 82 LEU A CA 1
ATOM 660 C C . LEU A 1 82 ? -3.997 -4.908 -1.695 1.00 95.19 82 LEU A C 1
ATOM 662 O O . LEU A 1 82 ? -2.996 -5.302 -2.288 1.00 95.19 82 LEU A O 1
ATOM 666 N N . PHE A 1 83 ? -5.187 -4.786 -2.284 1.00 95.56 83 PHE A N 1
ATOM 667 C CA . PHE A 1 83 ? -5.430 -5.117 -3.686 1.00 95.56 83 PHE A CA 1
ATOM 668 C C . PHE A 1 83 ? -4.539 -4.289 -4.615 1.00 95.56 83 PHE A C 1
ATOM 670 O O . PHE A 1 83 ? -3.823 -4.848 -5.444 1.00 95.56 83 PHE A O 1
ATOM 677 N N . TRP A 1 84 ? -4.520 -2.968 -4.427 1.00 93.56 84 TRP A N 1
ATOM 678 C CA . TRP A 1 84 ? -3.726 -2.065 -5.255 1.00 93.56 84 TRP A CA 1
ATOM 679 C C . TRP A 1 84 ? -2.222 -2.340 -5.156 1.00 93.56 84 TRP A C 1
ATOM 681 O O . TRP A 1 84 ? -1.537 -2.460 -6.172 1.00 93.56 84 TRP A O 1
ATOM 691 N N . ASN A 1 85 ? -1.696 -2.488 -3.937 1.00 92.94 85 ASN A N 1
ATOM 692 C CA . ASN A 1 85 ? -0.275 -2.770 -3.746 1.00 92.94 85 ASN A CA 1
ATOM 693 C C . ASN A 1 85 ? 0.104 -4.170 -4.249 1.00 92.94 85 ASN A C 1
ATOM 695 O O . ASN A 1 85 ? 1.190 -4.341 -4.793 1.00 92.94 85 ASN A O 1
ATOM 699 N N . SER A 1 86 ? -0.796 -5.152 -4.152 1.00 92.19 86 SER A N 1
ATOM 700 C CA . SER A 1 86 ? -0.573 -6.499 -4.693 1.00 92.19 86 SER A CA 1
ATOM 701 C C . SER A 1 86 ? -0.532 -6.490 -6.220 1.00 92.19 86 SER A C 1
ATOM 703 O O . SER A 1 86 ? 0.330 -7.139 -6.808 1.00 92.19 86 SER A O 1
ATOM 705 N N . LEU A 1 87 ? -1.406 -5.706 -6.864 1.00 93.25 87 LEU A N 1
ATOM 706 C CA . LEU A 1 87 ? -1.368 -5.486 -8.310 1.00 93.25 87 LEU A CA 1
ATOM 707 C C . LEU A 1 87 ? -0.046 -4.835 -8.732 1.00 93.25 87 LEU A C 1
ATOM 709 O O . LEU A 1 87 ? 0.558 -5.276 -9.705 1.00 93.25 87 LEU A O 1
ATOM 713 N N . MET A 1 88 ? 0.439 -3.844 -7.976 1.00 88.88 88 MET A N 1
ATOM 714 C CA . MET A 1 88 ? 1.742 -3.217 -8.230 1.00 88.88 88 MET A CA 1
ATOM 715 C C . MET A 1 88 ? 2.901 -4.200 -8.077 1.00 88.88 88 MET A C 1
ATOM 717 O O . MET A 1 88 ? 3.761 -4.255 -8.952 1.00 88.88 88 MET A O 1
ATOM 721 N N . VAL A 1 89 ? 2.917 -5.016 -7.019 1.00 90.62 89 VAL A N 1
ATOM 722 C CA . VAL A 1 89 ? 3.941 -6.059 -6.838 1.00 90.62 89 VAL A CA 1
ATOM 723 C C . VAL A 1 89 ? 3.901 -7.062 -7.988 1.00 90.62 89 VAL A C 1
ATOM 725 O O . VAL A 1 89 ? 4.953 -7.380 -8.539 1.00 90.62 89 VAL A O 1
ATOM 728 N N . ALA A 1 90 ? 2.719 -7.541 -8.381 1.00 91.19 90 ALA A N 1
ATOM 729 C CA . ALA A 1 90 ? 2.572 -8.496 -9.478 1.00 91.19 90 ALA A CA 1
ATOM 730 C C . ALA A 1 90 ? 3.023 -7.897 -10.816 1.00 91.19 90 ALA A C 1
ATOM 732 O O . ALA A 1 90 ? 3.806 -8.518 -11.533 1.00 91.19 90 ALA A O 1
ATOM 733 N N . TRP A 1 91 ? 2.588 -6.672 -11.118 1.00 87.44 91 TRP A N 1
ATOM 734 C CA . TRP A 1 91 ? 2.983 -5.950 -12.323 1.00 87.44 91 TRP A CA 1
ATOM 735 C C . TRP A 1 91 ? 4.498 -5.738 -12.377 1.00 87.44 91 TRP A C 1
ATOM 737 O O . TRP A 1 91 ? 5.144 -6.125 -13.348 1.00 87.44 91 TRP A O 1
ATOM 747 N N . LEU A 1 92 ? 5.090 -5.200 -11.308 1.00 86.25 92 LEU A N 1
ATOM 748 C CA . LEU A 1 92 ? 6.528 -4.945 -11.245 1.00 86.25 92 LEU A CA 1
ATOM 749 C C . LEU A 1 92 ? 7.339 -6.251 -11.299 1.00 86.25 92 LEU A C 1
ATOM 751 O O . LEU A 1 92 ? 8.337 -6.327 -12.011 1.00 86.25 92 LEU A O 1
ATOM 755 N N . SER A 1 93 ? 6.881 -7.318 -10.644 1.00 85.62 93 SER A N 1
ATOM 756 C CA . SER A 1 93 ? 7.534 -8.635 -10.715 1.00 85.62 93 SER A CA 1
ATOM 757 C C . SER A 1 93 ? 7.470 -9.235 -12.121 1.00 85.62 93 SER A C 1
ATOM 759 O O . SER A 1 93 ? 8.472 -9.754 -12.611 1.00 85.62 93 SER A O 1
ATOM 761 N N . TYR A 1 94 ? 6.328 -9.114 -12.805 1.00 84.81 94 TYR A N 1
ATOM 762 C CA . TYR A 1 94 ? 6.176 -9.543 -14.197 1.00 84.81 94 TYR A CA 1
ATOM 763 C C . TYR A 1 94 ? 7.125 -8.781 -15.124 1.00 84.81 94 TYR A C 1
ATOM 765 O O . TYR A 1 94 ? 7.811 -9.374 -15.954 1.00 84.81 94 TYR A O 1
ATOM 773 N N . THR A 1 95 ? 7.234 -7.467 -14.938 1.00 78.94 95 THR A N 1
ATOM 774 C CA . THR A 1 95 ? 8.173 -6.665 -15.722 1.00 78.94 95 THR A CA 1
ATOM 775 C C . THR A 1 95 ? 9.638 -6.974 -15.414 1.00 78.94 95 THR A C 1
ATOM 777 O O . THR A 1 95 ? 10.467 -6.843 -16.305 1.00 78.94 95 THR A O 1
ATOM 780 N N . ILE A 1 96 ? 9.987 -7.389 -14.189 1.00 78.75 96 ILE A N 1
ATOM 781 C CA . ILE A 1 96 ? 11.337 -7.883 -13.863 1.00 78.75 96 ILE A CA 1
ATOM 782 C C . ILE A 1 96 ? 11.605 -9.200 -14.585 1.00 78.75 96 ILE A C 1
ATOM 784 O O . ILE A 1 96 ? 12.656 -9.365 -15.198 1.00 78.75 96 ILE A O 1
ATOM 788 N N . TRP A 1 97 ? 10.652 -10.130 -14.548 1.00 81.06 97 TRP A N 1
ATOM 789 C CA . TRP A 1 97 ? 10.766 -11.391 -15.273 1.00 81.06 97 TRP A CA 1
ATOM 790 C C . TRP A 1 97 ? 10.982 -11.161 -16.777 1.00 81.06 97 TRP A C 1
ATOM 792 O O . TRP A 1 97 ? 11.895 -11.745 -17.357 1.00 81.06 97 TRP A O 1
ATOM 802 N N . TRP A 1 98 ? 10.238 -10.224 -17.374 1.00 77.19 98 TRP A N 1
ATOM 803 C CA . TRP A 1 98 ? 10.395 -9.831 -18.779 1.00 77.19 98 TRP A CA 1
ATOM 804 C C . TRP A 1 98 ? 11.806 -9.320 -19.125 1.00 77.19 98 TRP A C 1
ATOM 806 O O . TRP A 1 98 ? 12.286 -9.476 -20.250 1.00 77.19 98 TRP A O 1
ATOM 816 N N . GLN A 1 99 ? 12.518 -8.731 -18.165 1.00 75.31 99 GLN A N 1
ATOM 817 C CA . GLN A 1 99 ? 13.903 -8.306 -18.374 1.00 75.31 99 GLN A CA 1
ATOM 818 C C . GLN A 1 99 ? 14.893 -9.450 -18.359 1.00 75.31 99 GLN A C 1
ATOM 820 O O . GLN A 1 99 ? 15.807 -9.468 -19.180 1.00 75.31 99 GLN A O 1
ATOM 825 N N . TYR A 1 100 ? 14.699 -10.425 -17.471 1.00 72.94 100 TYR A N 1
ATOM 826 C CA . TYR A 1 100 ? 15.513 -11.638 -17.484 1.00 72.94 100 TYR A CA 1
ATOM 827 C C . TYR A 1 100 ? 15.403 -12.385 -18.821 1.00 72.94 100 TYR A C 1
ATOM 829 O O . TYR A 1 100 ? 16.337 -13.083 -19.204 1.00 72.94 100 TYR A O 1
ATOM 837 N N . THR A 1 101 ? 14.310 -12.185 -19.564 1.00 80.56 101 THR A N 1
ATOM 838 C CA . THR A 1 101 ? 14.102 -12.731 -20.913 1.00 80.56 101 THR A CA 1
ATOM 839 C C . THR A 1 101 ? 14.576 -11.820 -22.057 1.00 80.56 101 THR A C 1
ATOM 841 O O . THR A 1 101 ? 14.260 -12.094 -23.211 1.00 80.56 101 THR A O 1
ATOM 844 N N . GLY A 1 102 ? 15.339 -10.754 -21.777 1.00 73.69 102 GLY A N 1
ATOM 845 C CA . GLY A 1 102 ? 15.936 -9.872 -22.796 1.00 73.69 102 GLY A CA 1
ATOM 846 C C . GLY A 1 102 ? 15.244 -8.517 -22.991 1.00 73.69 102 GLY A C 1
ATOM 847 O O . GLY A 1 102 ? 15.526 -7.822 -23.965 1.00 73.69 102 GLY A O 1
ATOM 848 N N . GLY A 1 103 ? 14.336 -8.128 -22.092 1.00 67.19 103 GLY A N 1
ATOM 849 C CA . GLY A 1 103 ? 13.733 -6.792 -22.070 1.00 67.19 103 GLY A CA 1
ATOM 850 C C . GLY A 1 103 ? 14.688 -5.674 -21.597 1.00 67.19 103 GLY A C 1
ATOM 851 O O . GLY A 1 103 ? 15.742 -5.952 -21.026 1.00 67.19 103 GLY A O 1
ATOM 852 N N . PRO A 1 104 ? 14.324 -4.391 -21.799 1.00 68.69 104 PRO A N 1
ATOM 853 C CA . PRO A 1 104 ? 15.146 -3.230 -21.415 1.00 68.69 104 PRO A CA 1
ATOM 854 C C . PRO A 1 104 ? 15.365 -3.174 -19.900 1.00 68.69 104 PRO A C 1
ATOM 856 O O . PRO A 1 104 ? 14.398 -3.395 -19.193 1.00 68.69 104 PRO A O 1
ATOM 859 N N . HIS A 1 105 ? 16.572 -2.856 -19.408 1.00 65.25 105 HIS A N 1
ATOM 860 C CA . HIS A 1 105 ? 16.983 -2.950 -17.989 1.00 65.25 105 HIS A CA 1
ATOM 861 C C . HIS A 1 105 ? 16.251 -2.006 -17.004 1.00 65.25 105 HIS A C 1
ATOM 863 O O . HIS A 1 105 ? 15.958 -0.857 -17.329 1.00 65.25 105 HIS A O 1
ATOM 869 N N . TRP A 1 106 ? 15.990 -2.485 -15.775 1.00 64.19 106 TRP A N 1
ATOM 870 C CA . TRP A 1 106 ? 15.344 -1.734 -14.684 1.00 64.19 106 TRP A CA 1
ATOM 871 C C . TRP A 1 106 ? 16.352 -0.905 -13.882 1.00 64.19 106 TRP A C 1
ATOM 873 O O . TRP A 1 106 ? 17.501 -1.298 -13.686 1.00 64.19 106 TRP A O 1
ATOM 883 N N . ASP A 1 107 ? 15.856 0.213 -13.350 1.00 69.25 107 ASP A N 1
ATOM 884 C CA . ASP A 1 107 ? 16.583 1.138 -12.485 1.00 69.25 107 ASP A CA 1
ATOM 885 C C . ASP A 1 107 ? 16.283 0.875 -10.991 1.00 69.25 107 ASP A C 1
ATOM 887 O O . ASP A 1 107 ? 15.273 0.256 -10.635 1.00 69.25 107 ASP A O 1
ATOM 891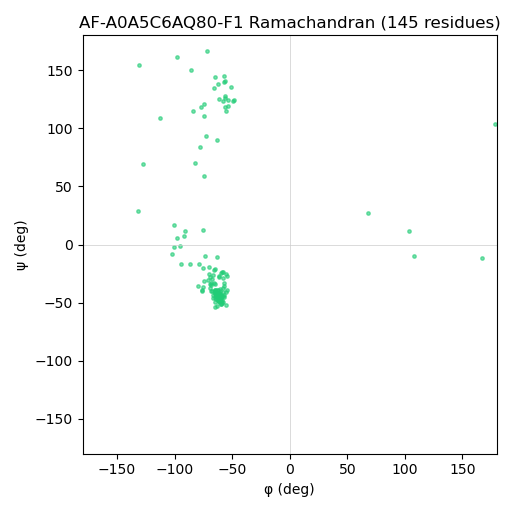 N N . ARG A 1 108 ? 17.136 1.366 -10.082 1.00 77.81 108 ARG A N 1
ATOM 892 C CA . ARG A 1 108 ? 17.038 1.138 -8.616 1.00 77.81 108 ARG A CA 1
ATOM 893 C C . ARG A 1 108 ? 15.684 1.545 -8.018 1.00 77.81 108 ARG A C 1
ATOM 895 O O . ARG A 1 108 ? 15.270 0.996 -6.996 1.00 77.81 108 ARG A O 1
ATOM 902 N N . ALA A 1 109 ? 14.986 2.477 -8.665 1.00 76.81 109 ALA A N 1
ATOM 903 C CA . ALA A 1 109 ? 13.655 2.937 -8.281 1.00 76.81 109 ALA A CA 1
ATOM 904 C C . ALA A 1 109 ? 12.622 1.798 -8.213 1.00 76.81 109 ALA A C 1
ATOM 906 O O . ALA A 1 109 ? 11.776 1.782 -7.320 1.00 76.81 109 ALA A O 1
ATOM 907 N N . SER A 1 110 ? 12.717 0.807 -9.096 1.00 77.38 110 SER A N 1
ATOM 908 C CA . SER A 1 110 ? 11.704 -0.250 -9.221 1.00 77.38 110 SER A CA 1
ATOM 909 C C . SER A 1 110 ? 11.844 -1.328 -8.162 1.00 77.38 110 SER A C 1
ATOM 911 O O . SER A 1 110 ? 10.844 -1.800 -7.625 1.00 77.38 110 SER A O 1
ATOM 913 N N . ALA A 1 111 ? 13.081 -1.656 -7.782 1.00 82.00 111 ALA A N 1
ATOM 914 C CA . ALA A 1 111 ? 13.339 -2.510 -6.627 1.00 82.00 111 ALA A CA 1
ATOM 915 C C . ALA A 1 111 ? 12.792 -1.867 -5.341 1.00 82.00 111 ALA A C 1
ATOM 917 O O . ALA A 1 111 ? 12.152 -2.536 -4.528 1.00 82.00 111 ALA A O 1
ATOM 918 N N . PHE A 1 112 ? 12.976 -0.549 -5.191 1.00 85.38 112 PHE A N 1
ATOM 919 C CA . PHE A 1 112 ? 12.398 0.199 -4.078 1.00 85.38 112 PHE A CA 1
ATOM 920 C C . PHE A 1 112 ? 10.859 0.200 -4.119 1.00 85.38 112 PHE A C 1
ATOM 922 O O . PHE A 1 112 ? 10.240 -0.036 -3.083 1.00 85.38 112 PHE A O 1
ATOM 929 N N . MET A 1 113 ? 10.230 0.364 -5.293 1.00 85.12 113 MET A N 1
ATOM 930 C CA . MET A 1 113 ? 8.767 0.263 -5.436 1.00 85.12 113 MET A CA 1
ATOM 931 C C . MET A 1 113 ? 8.228 -1.107 -5.020 1.00 85.12 113 MET A C 1
ATOM 933 O O . MET A 1 113 ? 7.252 -1.171 -4.278 1.00 85.12 113 MET A O 1
ATOM 937 N N . ILE A 1 114 ? 8.869 -2.201 -5.443 1.00 88.81 114 ILE A N 1
ATOM 938 C CA . ILE A 1 114 ? 8.450 -3.556 -5.054 1.00 88.81 114 ILE A CA 1
ATOM 939 C C . ILE A 1 114 ? 8.551 -3.733 -3.544 1.00 88.81 114 ILE A C 1
ATOM 941 O O . ILE A 1 114 ? 7.605 -4.217 -2.921 1.00 88.81 114 ILE A O 1
ATOM 945 N N . GLY A 1 115 ? 9.671 -3.318 -2.945 1.00 89.25 115 GLY A N 1
ATOM 946 C CA . GLY A 1 115 ? 9.854 -3.373 -1.497 1.00 89.25 115 GLY A CA 1
ATOM 947 C C . GLY A 1 115 ? 8.781 -2.572 -0.760 1.00 89.25 115 GLY A C 1
ATOM 948 O O . GLY A 1 115 ? 8.135 -3.091 0.151 1.00 89.25 115 GLY A O 1
ATOM 949 N N . HIS A 1 116 ? 8.525 -1.342 -1.205 1.00 91.06 116 HIS A N 1
ATOM 950 C CA . HIS A 1 116 ? 7.505 -0.468 -0.634 1.00 91.06 116 HIS A CA 1
ATOM 951 C C . HIS A 1 116 ? 6.101 -1.080 -0.721 1.00 91.06 116 HIS A C 1
ATOM 953 O O . HIS A 1 116 ? 5.415 -1.192 0.296 1.00 91.06 116 HIS A O 1
ATOM 959 N N . SER A 1 117 ? 5.690 -1.540 -1.906 1.00 91.38 117 SER A N 1
ATOM 960 C CA . SER A 1 117 ? 4.379 -2.165 -2.104 1.00 91.38 117 SER A CA 1
ATOM 961 C C . SER A 1 117 ? 4.244 -3.484 -1.338 1.00 91.38 117 SER A C 1
ATOM 963 O O . SER A 1 117 ? 3.179 -3.765 -0.798 1.00 91.38 117 SER A O 1
ATOM 965 N N . THR A 1 118 ? 5.320 -4.258 -1.185 1.00 93.31 118 THR A N 1
ATOM 966 C CA . THR A 1 118 ? 5.315 -5.486 -0.369 1.00 93.31 118 THR A CA 1
ATOM 967 C C . THR A 1 118 ? 5.082 -5.171 1.108 1.00 93.31 118 THR A C 1
ATOM 969 O O . THR A 1 118 ? 4.228 -5.788 1.750 1.00 93.31 118 THR A O 1
ATOM 972 N N . VAL A 1 119 ? 5.781 -4.171 1.654 1.00 94.00 119 VAL A N 1
ATOM 973 C CA . VAL A 1 119 ? 5.562 -3.715 3.036 1.00 94.00 119 VAL A CA 1
ATOM 974 C C . VAL A 1 119 ? 4.140 -3.178 3.207 1.00 94.00 119 VAL A C 1
ATOM 976 O O . VAL A 1 119 ? 3.478 -3.510 4.191 1.00 94.00 119 VAL A O 1
ATOM 979 N N . ALA A 1 120 ? 3.628 -2.419 2.236 1.00 91.88 120 ALA A N 1
ATOM 980 C CA . ALA A 1 120 ? 2.255 -1.923 2.249 1.00 91.88 120 ALA A CA 1
ATOM 981 C C . ALA A 1 120 ? 1.218 -3.061 2.268 1.00 91.88 120 ALA A C 1
ATOM 983 O O . ALA A 1 120 ? 0.227 -2.972 2.999 1.00 91.88 120 ALA A O 1
ATOM 984 N N . CYS A 1 121 ? 1.455 -4.156 1.539 1.00 94.31 121 CYS A N 1
ATOM 985 C CA . CYS A 1 121 ? 0.623 -5.360 1.596 1.00 94.31 121 CYS A CA 1
ATOM 986 C C . CYS A 1 121 ? 0.621 -5.979 2.999 1.00 94.31 121 CYS A C 1
ATOM 988 O O . CYS A 1 121 ? -0.449 -6.223 3.557 1.00 94.31 121 CYS A O 1
ATOM 990 N N . ILE A 1 122 ? 1.797 -6.168 3.607 1.00 94.25 122 ILE A N 1
ATOM 991 C CA . ILE A 1 122 ? 1.927 -6.735 4.961 1.00 94.25 122 ILE A CA 1
ATOM 992 C C . ILE A 1 122 ? 1.189 -5.863 5.984 1.00 94.25 122 ILE A C 1
ATOM 994 O O . ILE A 1 122 ? 0.376 -6.367 6.761 1.00 94.25 122 ILE A O 1
ATOM 998 N N . VAL A 1 123 ? 1.414 -4.546 5.956 1.00 92.38 123 VAL A N 1
ATOM 999 C CA . VAL A 1 123 ? 0.732 -3.592 6.846 1.00 92.38 123 VAL A CA 1
ATOM 1000 C C . VAL A 1 123 ? -0.780 -3.632 6.637 1.00 92.38 123 VAL A C 1
ATOM 1002 O O . VAL A 1 123 ? -1.526 -3.596 7.616 1.00 92.38 123 VAL A O 1
ATOM 1005 N N . SER A 1 124 ? -1.243 -3.750 5.392 1.00 92.12 124 SER A N 1
ATOM 1006 C CA . SER A 1 124 ? -2.672 -3.839 5.083 1.00 92.12 124 SER A CA 1
ATOM 1007 C C . SER A 1 124 ? -3.291 -5.112 5.667 1.00 92.12 124 SER A C 1
ATOM 1009 O O . SER A 1 124 ? -4.326 -5.027 6.321 1.00 92.12 124 SER A O 1
ATOM 1011 N N . VAL A 1 125 ? -2.634 -6.271 5.539 1.00 93.31 125 VAL A N 1
ATOM 1012 C CA . VAL A 1 125 ? -3.088 -7.534 6.156 1.00 93.31 125 VAL A CA 1
ATOM 1013 C C . VAL A 1 125 ? -3.157 -7.415 7.679 1.00 93.31 125 VAL A C 1
ATOM 1015 O O . VAL A 1 125 ? -4.176 -7.763 8.277 1.00 93.31 125 VAL A O 1
ATOM 1018 N N . ILE A 1 126 ? -2.111 -6.883 8.318 1.00 91.81 126 ILE A N 1
ATOM 1019 C CA . ILE A 1 126 ? -2.090 -6.702 9.778 1.00 91.81 126 ILE A CA 1
ATOM 1020 C C . ILE A 1 126 ? -3.222 -5.764 10.217 1.00 91.81 126 ILE A C 1
ATOM 1022 O O . ILE A 1 126 ? -3.941 -6.068 11.169 1.00 91.81 126 ILE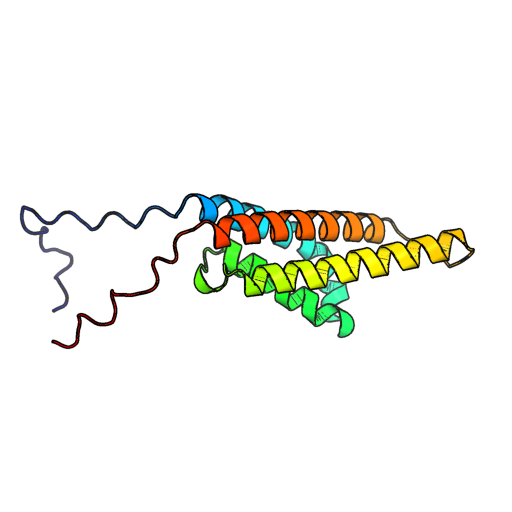 A O 1
ATOM 1026 N N . SER A 1 127 ? -3.420 -4.655 9.503 1.00 88.56 127 SER A N 1
ATOM 1027 C CA . SER A 1 127 ? -4.461 -3.671 9.814 1.00 88.56 127 SER A CA 1
ATOM 1028 C C . SER A 1 127 ? -5.862 -4.258 9.645 1.00 88.56 127 SER A C 1
ATOM 1030 O O . SER A 1 127 ? -6.707 -4.066 10.512 1.00 88.56 127 SER A O 1
ATOM 1032 N N . ILE A 1 128 ? -6.093 -5.068 8.606 1.00 90.31 128 ILE A N 1
ATOM 1033 C CA . ILE A 1 128 ? -7.335 -5.836 8.430 1.00 90.31 128 ILE A CA 1
ATOM 1034 C C . ILE A 1 128 ? -7.595 -6.713 9.662 1.00 90.31 128 ILE A C 1
ATOM 1036 O O . ILE A 1 128 ? -8.667 -6.625 10.262 1.00 90.31 128 ILE A O 1
ATOM 1040 N N . VAL A 1 129 ? -6.615 -7.517 10.085 1.00 89.81 129 VAL A N 1
ATOM 1041 C CA . VAL A 1 129 ? -6.754 -8.418 11.243 1.00 89.81 129 VAL A CA 1
ATOM 1042 C C . VAL A 1 129 ? -7.035 -7.641 12.531 1.00 89.81 129 VAL A C 1
ATOM 1044 O O . VAL A 1 129 ? -7.918 -8.029 13.297 1.00 89.81 129 VAL A O 1
ATOM 1047 N N . ILE A 1 130 ? -6.322 -6.536 12.771 1.00 87.25 130 ILE A N 1
ATOM 1048 C CA . ILE A 1 130 ? -6.538 -5.668 13.938 1.00 87.25 130 ILE A CA 1
ATOM 1049 C C . ILE A 1 130 ? -7.961 -5.103 13.925 1.00 87.25 130 ILE A C 1
ATOM 1051 O O . ILE A 1 130 ? -8.665 -5.197 14.932 1.00 87.25 130 ILE A O 1
ATOM 1055 N N . THR A 1 131 ? -8.403 -4.560 12.792 1.00 82.56 131 THR A N 1
ATOM 1056 C CA . THR A 1 131 ? -9.708 -3.904 12.665 1.00 82.56 131 THR A CA 1
ATOM 1057 C C . THR A 1 131 ? -10.868 -4.894 12.764 1.00 82.56 131 THR A C 1
ATOM 1059 O O . THR A 1 131 ? -11.892 -4.560 13.355 1.00 82.56 131 THR A O 1
ATOM 1062 N N . TYR A 1 132 ? -10.717 -6.133 12.279 1.00 82.50 132 TYR A N 1
ATOM 1063 C CA . TYR A 1 132 ? -11.719 -7.192 12.477 1.00 82.50 132 TYR A CA 1
ATOM 1064 C C . TYR A 1 132 ? -11.789 -7.706 13.919 1.00 82.50 132 TYR A C 1
ATOM 1066 O O . TYR A 1 132 ? -12.859 -8.115 14.366 1.00 82.50 132 TYR A O 1
ATOM 1074 N N . ARG A 1 133 ? -10.673 -7.691 14.659 1.00 81.06 133 ARG A N 1
ATOM 1075 C CA . ARG A 1 133 ? -10.627 -8.122 16.068 1.00 81.06 133 ARG A CA 1
ATOM 1076 C C . ARG A 1 133 ? -11.149 -7.072 17.044 1.00 81.06 133 ARG A C 1
ATOM 1078 O O . ARG A 1 133 ? -11.434 -7.403 18.192 1.00 81.06 133 ARG A O 1
ATOM 1085 N N . GLN A 1 134 ? -11.259 -5.814 16.624 1.00 71.75 134 GLN A N 1
ATOM 1086 C CA . GLN A 1 134 ? -11.837 -4.765 17.454 1.00 71.75 134 GLN A CA 1
ATOM 1087 C C . GLN A 1 134 ? -13.365 -4.946 17.490 1.00 71.75 134 GLN A C 1
ATOM 1089 O O . GLN A 1 134 ? -14.003 -4.905 16.434 1.00 71.75 134 GLN A O 1
ATOM 1094 N N . PRO A 1 135 ? -13.990 -5.133 18.669 1.00 57.81 135 PRO A N 1
ATOM 1095 C CA . PRO A 1 135 ? -15.443 -5.143 18.757 1.00 57.81 135 PRO A CA 1
ATOM 1096 C C . PRO A 1 135 ? -15.958 -3.803 18.230 1.00 57.81 135 PRO A C 1
ATOM 1098 O O . PRO A 1 135 ? -15.546 -2.744 18.706 1.00 57.81 135 PRO A O 1
ATOM 1101 N N . ARG A 1 136 ? -16.832 -3.842 17.215 1.00 57.38 136 ARG A N 1
ATOM 1102 C CA . ARG A 1 136 ? -17.463 -2.643 16.656 1.00 57.38 136 ARG A CA 1
ATOM 1103 C C . ARG A 1 136 ? -18.314 -1.992 17.744 1.00 57.38 136 ARG A C 1
ATOM 1105 O O . ARG A 1 136 ? -19.503 -2.266 17.857 1.00 57.38 136 ARG A O 1
ATOM 1112 N N . THR A 1 137 ? -17.736 -1.084 18.521 1.00 51.91 137 THR A N 1
ATOM 1113 C CA . THR A 1 137 ? -18.482 -0.147 19.369 1.00 51.91 137 THR A CA 1
ATOM 1114 C C . THR A 1 137 ? -19.101 0.930 18.478 1.00 51.91 137 THR A C 1
ATOM 1116 O O . THR A 1 137 ? -18.794 2.112 18.585 1.00 51.91 137 THR A O 1
ATOM 1119 N N . PHE A 1 138 ? -19.929 0.508 17.527 1.00 51.62 138 PHE A N 1
ATOM 1120 C CA . PHE A 1 138 ? -20.676 1.364 16.615 1.00 51.62 138 PHE A CA 1
ATOM 1121 C C . PHE A 1 138 ? -22.143 0.949 16.682 1.00 51.62 138 PHE A C 1
ATOM 1123 O O . PHE A 1 138 ? -22.675 0.335 15.766 1.00 51.62 138 PHE A O 1
ATOM 1130 N N . SER A 1 139 ? -22.782 1.228 17.816 1.00 43.28 139 SER A N 1
ATOM 1131 C CA . SER A 1 139 ? -24.237 1.395 17.927 1.00 43.28 139 SER A CA 1
ATOM 1132 C C . SER A 1 139 ? -24.607 1.656 19.378 1.00 43.28 139 SER A C 1
ATOM 1134 O O . SER A 1 139 ? -24.600 0.723 20.172 1.00 43.28 139 SER A O 1
ATOM 1136 N N . ARG A 1 140 ? -24.904 2.918 19.716 1.00 44.88 140 ARG A N 1
ATOM 1137 C CA . ARG A 1 140 ? -26.013 3.324 20.616 1.00 44.88 140 ARG A CA 1
ATOM 1138 C C . ARG A 1 140 ? -25.955 4.778 21.085 1.00 44.88 140 ARG A C 1
ATOM 1140 O O . ARG A 1 140 ? -26.958 5.272 21.567 1.00 44.88 140 ARG A O 1
ATOM 1147 N N . ALA A 1 141 ? -24.866 5.520 20.882 1.00 47.59 141 ALA A N 1
ATOM 1148 C CA . ALA A 1 141 ? -24.809 6.902 21.386 1.00 47.59 141 ALA A CA 1
ATOM 1149 C C . ALA A 1 141 ? -25.659 7.927 20.594 1.00 47.59 141 ALA A C 1
ATOM 1151 O O . ALA A 1 141 ? -25.807 9.064 21.039 1.00 47.59 141 ALA A O 1
ATOM 1152 N N . SER A 1 142 ? -26.211 7.561 19.431 1.00 49.75 142 SER A N 1
ATOM 1153 C CA . SER A 1 142 ? -27.056 8.446 18.612 1.00 49.75 142 SER A CA 1
ATOM 1154 C C . SER A 1 142 ? -28.558 8.168 18.717 1.00 49.75 142 SER A C 1
ATOM 1156 O O . SER A 1 142 ? -29.332 8.976 18.207 1.00 49.75 142 SER A O 1
ATOM 1158 N N . HIS A 1 143 ? -28.984 7.085 19.381 1.00 47.00 143 HIS A N 1
ATOM 1159 C CA . HIS A 1 143 ? -30.412 6.768 19.511 1.00 47.00 143 HIS A CA 1
ATOM 1160 C C . HIS A 1 143 ? -31.051 7.290 20.813 1.00 47.00 143 HIS A C 1
ATOM 1162 O O . HIS A 1 143 ? -32.263 7.473 20.840 1.00 47.00 143 HIS A O 1
ATOM 1168 N N . ASP A 1 144 ? -30.245 7.642 21.822 1.00 48.75 144 ASP A N 1
ATOM 1169 C CA . ASP A 1 144 ? -30.711 8.113 23.143 1.00 48.75 144 ASP A CA 1
ATOM 1170 C C . ASP A 1 144 ? -30.855 9.643 23.275 1.00 48.75 144 ASP A C 1
ATOM 1172 O O . ASP A 1 144 ? -31.102 10.156 24.359 1.00 48.75 144 ASP A O 1
ATOM 1176 N N . ARG A 1 145 ? -30.711 10.420 22.191 1.00 54.62 145 ARG A N 1
ATOM 1177 C CA . ARG A 1 145 ? -30.975 11.880 22.224 1.00 54.62 145 ARG A CA 1
ATOM 1178 C C . ARG A 1 145 ? -32.338 12.278 21.652 1.00 54.62 145 ARG A C 1
ATOM 1180 O O . ARG A 1 145 ? -32.522 13.438 21.291 1.00 54.62 145 ARG A O 1
ATOM 1187 N N . ARG A 1 146 ? -33.267 11.330 21.507 1.00 52.69 146 ARG A N 1
ATOM 1188 C CA . ARG A 1 146 ? -34.624 11.582 20.983 1.00 52.69 146 ARG A CA 1
ATOM 1189 C C . ARG A 1 146 ? -35.743 10.967 21.836 1.00 52.69 146 ARG A C 1
ATOM 1191 O O . ARG A 1 146 ? -36.792 10.644 21.287 1.00 52.69 146 ARG A O 1
ATOM 1198 N N . SER A 1 147 ? -35.535 10.815 23.141 1.00 48.69 147 SER A N 1
ATOM 1199 C CA . SER A 1 147 ? -36.599 10.484 24.099 1.00 48.69 147 SER A CA 1
ATOM 1200 C C . SER A 1 147 ? -36.596 11.475 25.246 1.00 48.69 147 SER A C 1
ATOM 1202 O O . SER A 1 147 ? -35.510 11.597 25.859 1.00 48.69 147 SER A O 1
#

Foldseek 3Di:
DDDDPPDDPPVPDDPPDDPDPDPLLVLLLVLLVVLLVLCVVCVVVLVVDVVNVLVVVLSVLSVVSNVVVCVSLALVSLVSQLVVLVVLLVVLVVVVVVVVVPDDDDDPVSVSSNVSSVSSNVSSVVSNVVNVPDPPPPDDPPPPPPD

Mean predicted aligned error: 11.12 Å

Solvent-accessible surface area (backbone atoms only — not comparable to full-atom values): 8666 Å² total; per-residue (Å²): 136,85,78,61,92,81,60,76,73,60,94,84,67,72,73,78,73,77,79,75,75,59,82,61,56,59,54,53,22,54,51,21,39,51,51,31,60,66,51,54,79,52,45,67,65,30,71,76,38,73,90,35,40,70,56,51,55,49,40,52,50,24,42,42,32,40,72,65,39,61,89,63,74,42,55,67,51,30,49,52,45,25,50,54,23,49,50,49,35,51,53,54,50,52,57,51,55,46,28,80,74,73,43,82,84,86,58,76,67,56,60,51,48,40,54,50,26,50,52,48,28,52,53,21,53,52,45,33,54,47,56,69,70,46,80,80,90,76,83,64,88,80,69,72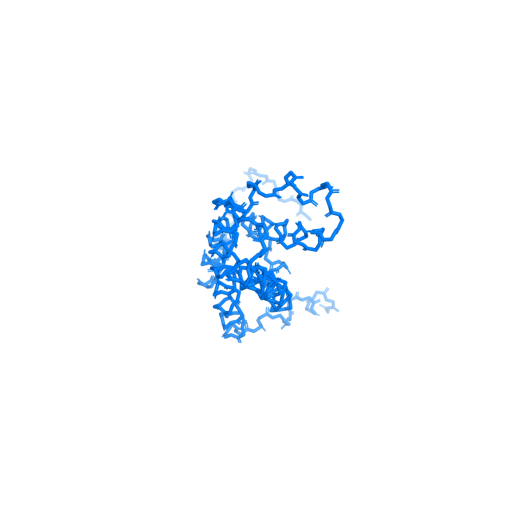,82,79,118